Protein AF-A0A7S4G8P7-F1 (afdb_monomer_lite)

InterPro domains:
  IPR002073 3'5'-cyclic nucleotide phosphodiesterase, catalytic domain [PF00233] (1-82)
  IPR002073 3'5'-cyclic nucleotide phosphodiesterase, catalytic domain [PS51845] (1-95)
  IPR036971 3'5'-cyclic nucleotide phosphodiesterase, catalytic domain superfamily [G3DSA:1.10.1300.10] (1-95)

pLDDT: mean 94.26, std 6.11, range [57.34, 98.44]

Secondary structure (DSSP, 8-state):
--TTGGGGS-HHHHHHHHHHHHHHHHHHHHHHHHHTPPPPTT--TTSS-HHHHHHHHIIIIIHHHHHHHHHH-GGGTHHHHHHHHHHHHHHTT--

Sequence (95 aa):
MADISNCGRPQHLYLKWTTKLAEEFFLQGDNERARGDPVSPFMNRYEPSMAKSQIAFMNYIVIPMFESISDQLPMMHFSVDRCEQNKNYWNAYDD

Foldseek 3Di:
DPPPLLLLDAQVSNVVVLVVVLVVLLVQQVVCVVVVHPRDPSNPPVDPCSLVVLLCCLVPPNLVVQVVVCVVVVVSCSSNVSNVVNNVVSVVVPD

Radius of gyration: 14.97 Å; chains: 1; bounding box: 35×23×37 Å

Structure (mmCIF, N/CA/C/O backbone):
data_AF-A0A7S4G8P7-F1
#
_entry.id   AF-A0A7S4G8P7-F1
#
loop_
_atom_site.group_PDB
_atom_site.id
_atom_site.type_symbol
_atom_site.label_atom_id
_atom_site.label_alt_id
_atom_site.label_comp_id
_atom_site.label_asym_id
_atom_site.label_entity_id
_atom_site.label_seq_id
_atom_site.pdbx_PDB_ins_code
_atom_site.Cartn_x
_atom_site.Cartn_y
_atom_site.Cartn_z
_atom_site.occupancy
_atom_site.B_iso_or_equiv
_atom_site.auth_seq_id
_atom_site.auth_comp_id
_atom_site.auth_asym_id
_atom_site.auth_atom_id
_atom_site.pdbx_PDB_model_num
ATOM 1 N N . MET A 1 1 ? -1.597 -1.521 -16.532 1.00 77.31 1 MET A N 1
ATOM 2 C CA . MET A 1 1 ? -1.976 -1.471 -15.103 1.00 77.31 1 MET A CA 1
ATOM 3 C C . MET A 1 1 ? -1.993 -0.019 -14.661 1.00 77.31 1 MET A C 1
ATOM 5 O O . MET A 1 1 ? -0.952 0.622 -14.732 1.00 77.31 1 MET A O 1
ATOM 9 N N . ALA A 1 2 ? -3.164 0.525 -14.323 1.00 89.38 2 ALA A N 1
ATOM 10 C CA . ALA A 1 2 ? -3.326 1.961 -14.064 1.00 89.38 2 ALA A CA 1
ATOM 11 C C . ALA A 1 2 ? -3.779 2.250 -12.625 1.00 89.38 2 ALA A C 1
ATOM 13 O O . ALA A 1 2 ? -3.116 3.023 -11.937 1.00 89.38 2 ALA A O 1
ATOM 14 N N . ASP A 1 3 ? -4.833 1.572 -12.168 1.00 93.56 3 ASP A N 1
ATOM 15 C CA . ASP A 1 3 ? -5.552 1.889 -10.926 1.00 93.56 3 ASP A CA 1
ATOM 16 C C . ASP A 1 3 ? -4.680 1.782 -9.662 1.00 93.56 3 ASP A C 1
ATOM 18 O O . ASP A 1 3 ? -4.503 2.740 -8.917 1.00 93.56 3 ASP A O 1
ATOM 22 N N . ILE A 1 4 ? -3.986 0.656 -9.499 1.00 94.06 4 ILE A N 1
ATOM 23 C CA . ILE A 1 4 ? -3.083 0.406 -8.363 1.00 94.06 4 ILE A CA 1
ATOM 24 C C . ILE A 1 4 ? -1.607 0.684 -8.693 1.00 94.06 4 ILE A C 1
ATOM 26 O O . ILE A 1 4 ? -0.696 0.178 -8.041 1.00 94.06 4 ILE A O 1
ATOM 30 N N . SER A 1 5 ? -1.336 1.505 -9.716 1.00 94.88 5 SER A N 1
ATOM 31 C CA . SER A 1 5 ? 0.042 1.774 -10.162 1.00 94.88 5 SER A CA 1
ATOM 32 C C . SER A 1 5 ? 0.871 2.608 -9.178 1.00 94.88 5 SER A C 1
ATOM 34 O O . SER A 1 5 ? 2.090 2.703 -9.332 1.00 94.88 5 SER A O 1
ATOM 36 N N . ASN A 1 6 ? 0.233 3.204 -8.166 1.00 96.12 6 ASN A N 1
ATOM 37 C CA . ASN A 1 6 ? 0.869 4.094 -7.192 1.00 96.12 6 ASN A CA 1
ATOM 38 C C . ASN A 1 6 ? 2.003 3.412 -6.411 1.00 96.12 6 ASN A C 1
ATOM 40 O O . ASN A 1 6 ? 3.032 4.044 -6.180 1.00 96.12 6 ASN A O 1
ATOM 44 N N . CYS A 1 7 ? 1.875 2.123 -6.081 1.00 96.38 7 CYS A N 1
ATOM 45 C CA . CYS A 1 7 ? 2.922 1.369 -5.377 1.00 96.38 7 CYS A CA 1
ATOM 46 C C . CYS A 1 7 ? 4.197 1.183 -6.218 1.00 96.38 7 CYS A C 1
ATOM 48 O O . CYS A 1 7 ? 5.274 0.999 -5.660 1.00 96.38 7 CYS A O 1
ATOM 50 N N . GLY A 1 8 ? 4.099 1.265 -7.550 1.00 96.31 8 GLY A N 1
ATOM 51 C CA . GLY A 1 8 ? 5.237 1.197 -8.475 1.00 96.31 8 GLY A CA 1
ATOM 52 C C . GLY A 1 8 ? 5.878 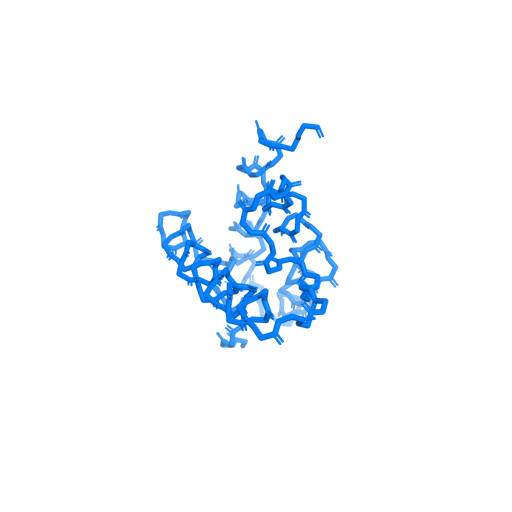2.558 -8.774 1.00 96.31 8 GLY A C 1
ATOM 53 O O . GLY A 1 8 ? 6.721 2.667 -9.664 1.00 96.31 8 GLY A O 1
ATOM 54 N N . ARG A 1 9 ? 5.469 3.635 -8.088 1.00 96.56 9 ARG A N 1
ATOM 55 C CA . ARG A 1 9 ? 6.021 4.987 -8.282 1.00 96.56 9 ARG A CA 1
ATOM 56 C C . ARG A 1 9 ? 7.204 5.249 -7.343 1.00 96.56 9 ARG A C 1
ATOM 58 O O . ARG A 1 9 ? 7.326 4.588 -6.312 1.00 96.56 9 ARG A O 1
ATOM 65 N N . PRO A 1 10 ? 8.070 6.237 -7.655 1.00 97.62 10 PRO A N 1
ATOM 66 C CA . PRO A 1 10 ? 9.067 6.724 -6.706 1.00 97.62 10 PRO A CA 1
ATOM 67 C C . PRO A 1 10 ? 8.454 7.025 -5.335 1.00 97.62 10 PRO A C 1
ATOM 69 O O . PRO A 1 10 ? 7.354 7.574 -5.257 1.00 97.62 10 PRO A O 1
ATOM 72 N N . GLN A 1 11 ? 9.195 6.716 -4.271 1.00 96.88 11 GLN A N 1
ATOM 73 C CA . GLN A 1 11 ? 8.694 6.711 -2.894 1.00 96.88 11 GLN A CA 1
ATOM 74 C C . GLN A 1 11 ? 7.950 7.987 -2.488 1.00 96.88 11 GLN A C 1
ATOM 76 O O . GLN A 1 11 ? 6.859 7.904 -1.941 1.00 96.88 11 GLN A O 1
ATOM 81 N N . HIS A 1 12 ? 8.466 9.173 -2.815 1.00 97.50 12 HIS A N 1
ATOM 82 C CA . HIS A 1 12 ? 7.796 10.436 -2.478 1.00 97.50 12 HIS A CA 1
ATOM 83 C C . HIS A 1 12 ? 6.389 10.577 -3.099 1.00 97.50 12 HIS A C 1
ATOM 85 O O . HIS A 1 12 ? 5.504 11.174 -2.489 1.00 97.50 12 HIS A O 1
ATOM 91 N N . LEU A 1 13 ? 6.159 10.024 -4.298 1.00 98.06 13 LEU A N 1
ATOM 92 C CA . LEU A 1 13 ? 4.834 10.000 -4.926 1.00 98.06 13 LEU A CA 1
ATOM 93 C C . LEU A 1 13 ? 3.956 8.926 -4.303 1.00 98.06 13 LEU A C 1
ATOM 95 O O . LEU A 1 13 ? 2.790 9.189 -4.024 1.00 98.06 13 LEU A O 1
ATOM 99 N N . TYR A 1 14 ? 4.516 7.736 -4.087 1.00 97.44 14 TYR A N 1
ATOM 100 C CA . TYR A 1 14 ? 3.816 6.641 -3.430 1.00 97.44 14 TYR A CA 1
ATOM 101 C C . TYR A 1 14 ? 3.287 7.074 -2.056 1.00 97.44 14 TYR A C 1
ATOM 103 O O . TYR A 1 14 ? 2.085 7.008 -1.827 1.00 97.44 14 TYR A O 1
ATOM 111 N N . LEU A 1 15 ? 4.148 7.629 -1.198 1.00 96.31 15 LEU A N 1
ATOM 112 C CA . LEU A 1 15 ? 3.767 8.101 0.134 1.00 96.31 15 LEU A CA 1
ATOM 113 C C . LEU A 1 15 ? 2.685 9.178 0.073 1.00 96.31 15 LEU A C 1
ATOM 115 O O . LEU A 1 15 ? 1.723 9.109 0.829 1.00 96.31 15 LEU A O 1
ATOM 119 N N . LYS A 1 16 ? 2.771 10.122 -0.875 1.00 97.62 16 LYS A N 1
ATOM 120 C CA . LYS A 1 16 ? 1.724 11.134 -1.070 1.00 97.62 16 LYS A CA 1
ATOM 121 C C . LYS A 1 16 ? 0.359 10.504 -1.366 1.00 97.62 16 LYS A C 1
ATOM 123 O O . LYS A 1 16 ? -0.650 10.981 -0.850 1.00 97.62 16 LYS A O 1
ATOM 128 N N . TRP A 1 17 ? 0.313 9.467 -2.200 1.00 96.81 17 TRP A N 1
ATOM 129 C CA . TRP A 1 17 ? -0.929 8.754 -2.505 1.00 96.81 17 TRP A CA 1
ATOM 130 C C . TRP A 1 17 ? -1.420 7.921 -1.326 1.00 96.81 17 TRP A C 1
ATOM 132 O O . TRP A 1 17 ? -2.603 7.979 -1.005 1.00 96.81 17 TRP A O 1
ATOM 142 N N . THR A 1 18 ? -0.522 7.214 -0.642 1.00 95.06 18 THR A N 1
ATOM 143 C CA . THR A 1 18 ? -0.862 6.415 0.538 1.00 95.06 18 THR A CA 1
ATOM 144 C C . THR A 1 18 ? -1.429 7.275 1.661 1.00 95.06 18 THR A C 1
ATOM 146 O O . THR A 1 18 ? -2.440 6.905 2.248 1.00 95.06 18 THR A O 1
ATOM 149 N N . THR A 1 19 ? -0.853 8.454 1.921 1.00 93.94 19 THR A N 1
ATOM 150 C CA . THR A 1 19 ? -1.394 9.403 2.905 1.00 93.94 19 THR A CA 1
ATOM 151 C C . THR A 1 19 ? -2.803 9.856 2.535 1.00 93.94 19 THR A C 1
ATOM 153 O O . THR A 1 19 ? -3.676 9.869 3.393 1.00 93.94 19 THR A O 1
ATOM 156 N N . LYS A 1 20 ? -3.061 10.164 1.258 1.00 96.25 20 LYS A N 1
ATOM 157 C CA . LYS A 1 20 ? -4.401 10.564 0.800 1.00 96.25 20 LYS A CA 1
ATOM 158 C C . LYS A 1 20 ? -5.435 9.451 0.952 1.00 96.25 20 LYS A C 1
ATOM 160 O O . LYS A 1 20 ? -6.538 9.715 1.414 1.00 96.25 20 LYS A O 1
ATOM 165 N N . LEU A 1 21 ? -5.068 8.221 0.594 1.00 94.44 21 LEU A N 1
ATOM 166 C CA . LEU A 1 21 ? -5.941 7.058 0.754 1.00 94.44 21 LEU A CA 1
ATOM 167 C C . LEU A 1 21 ? -6.245 6.789 2.235 1.00 94.44 21 LEU A C 1
ATOM 169 O O . LEU A 1 21 ? -7.388 6.532 2.598 1.00 94.44 21 LEU A O 1
ATOM 173 N N . ALA A 1 22 ? -5.230 6.896 3.095 1.00 93.50 22 ALA A N 1
ATOM 174 C CA . ALA A 1 22 ? -5.388 6.761 4.537 1.00 93.50 22 ALA A CA 1
ATOM 175 C C . ALA A 1 22 ? -6.343 7.816 5.106 1.00 93.50 22 ALA A C 1
ATOM 177 O O . ALA A 1 22 ? -7.245 7.481 5.866 1.00 93.50 22 ALA A O 1
ATOM 178 N N . GLU A 1 23 ? -6.173 9.082 4.717 1.00 95.38 23 GLU A N 1
ATOM 179 C CA . GLU A 1 23 ? -7.068 10.169 5.118 1.00 95.38 23 GLU A CA 1
ATOM 180 C C . GLU A 1 23 ? -8.520 9.882 4.717 1.00 95.38 23 GLU A C 1
ATOM 182 O O . GLU A 1 23 ? -9.417 10.057 5.540 1.00 95.38 23 GLU A O 1
ATOM 187 N N . GLU A 1 24 ? -8.753 9.398 3.496 1.00 96.88 24 GLU A N 1
ATOM 188 C CA . GLU A 1 24 ? -10.086 9.026 3.015 1.00 96.88 24 GLU A CA 1
ATOM 189 C C . GLU A 1 24 ? -10.707 7.897 3.851 1.00 96.88 24 GLU A C 1
ATOM 191 O O . GLU A 1 24 ? -11.834 8.031 4.334 1.00 96.88 24 GLU A O 1
ATOM 196 N N . PHE A 1 25 ? -9.952 6.825 4.107 1.00 95.94 25 PHE A N 1
ATOM 197 C CA . PHE A 1 25 ? -10.398 5.714 4.953 1.00 95.94 25 PHE A CA 1
ATOM 198 C C . PHE A 1 25 ? -10.717 6.178 6.370 1.00 95.94 25 PHE A C 1
ATOM 200 O O . PHE A 1 25 ? -11.749 5.823 6.932 1.00 95.94 25 PHE A O 1
ATOM 207 N N . PHE A 1 26 ? -9.871 7.024 6.946 1.00 95.81 26 PHE A N 1
ATOM 208 C CA . PHE A 1 26 ? -10.087 7.533 8.291 1.00 95.81 26 PHE A CA 1
ATOM 209 C C . PHE A 1 26 ? -11.298 8.459 8.388 1.00 95.81 26 PHE A C 1
ATOM 211 O O . PHE A 1 26 ? -12.005 8.434 9.394 1.00 95.81 26 PHE A O 1
ATOM 218 N N . LEU A 1 27 ? -11.572 9.257 7.354 1.00 97.62 27 LEU A N 1
ATOM 219 C CA . LEU A 1 27 ? -12.795 10.056 7.286 1.00 97.62 27 LEU A CA 1
ATOM 220 C C . LEU A 1 27 ? -14.040 9.167 7.218 1.00 97.62 27 LEU A C 1
ATOM 222 O O . LEU A 1 27 ? -15.036 9.466 7.879 1.00 97.62 27 LEU A O 1
ATOM 226 N N . GLN A 1 28 ? -13.991 8.059 6.474 1.00 97.75 28 GLN A N 1
ATOM 227 C CA . GLN A 1 28 ? -15.078 7.082 6.487 1.00 97.75 28 GLN A CA 1
ATOM 228 C C . GLN A 1 28 ? -15.269 6.476 7.885 1.00 97.75 28 GLN A C 1
ATOM 230 O O . GLN A 1 28 ? -16.393 6.480 8.390 1.00 97.75 28 GLN A O 1
ATOM 235 N N . GLY A 1 29 ? -14.192 6.039 8.541 1.00 97.25 29 GLY A N 1
ATOM 236 C CA . GLY A 1 29 ? -14.267 5.460 9.884 1.00 97.25 29 GLY A CA 1
ATOM 237 C C . GLY A 1 29 ? -14.793 6.434 10.940 1.00 97.25 29 GLY A C 1
ATOM 238 O O . GLY A 1 29 ? -15.543 6.047 11.837 1.00 97.25 29 GLY A O 1
ATOM 239 N N . ASP A 1 30 ? -14.472 7.722 10.822 1.00 97.69 30 ASP A N 1
ATOM 240 C CA . ASP A 1 30 ? -15.033 8.750 11.700 1.00 97.69 30 ASP A CA 1
ATOM 241 C C . ASP A 1 30 ? -16.537 8.941 11.471 1.00 97.69 30 ASP A C 1
ATOM 243 O O . ASP A 1 30 ? -17.292 9.068 12.437 1.00 97.69 30 ASP A O 1
ATOM 247 N N . ASN A 1 31 ? -16.986 8.899 10.214 1.00 98.31 31 ASN A N 1
ATOM 248 C CA . ASN A 1 31 ? -18.405 8.966 9.868 1.00 98.31 31 ASN A CA 1
ATOM 249 C C . ASN A 1 31 ? -19.183 7.723 10.331 1.00 98.31 31 ASN A C 1
ATOM 251 O O . ASN A 1 31 ? -20.343 7.842 10.720 1.00 98.31 31 ASN A O 1
ATOM 255 N N . GLU A 1 32 ? -18.588 6.531 10.282 1.00 98.44 32 GLU A N 1
ATOM 256 C CA . GLU A 1 32 ? -19.155 5.299 10.857 1.00 98.44 32 GLU A CA 1
ATOM 257 C C . GLU A 1 32 ? -19.296 5.431 12.378 1.00 98.44 32 GLU A C 1
ATOM 259 O O . GLU A 1 32 ? -20.397 5.284 12.913 1.00 98.44 32 GLU A O 1
ATOM 264 N N . ARG A 1 33 ? -18.229 5.858 13.066 1.00 97.25 33 ARG A N 1
ATOM 265 C CA . ARG A 1 33 ? -18.240 6.078 14.519 1.00 97.25 33 ARG A CA 1
ATOM 266 C C . ARG A 1 33 ? -19.284 7.109 14.948 1.00 97.25 33 ARG A C 1
ATOM 268 O O . ARG A 1 33 ? -19.990 6.888 15.927 1.00 97.25 33 ARG A O 1
ATOM 275 N N . ALA A 1 34 ? -19.398 8.223 14.226 1.00 97.81 34 ALA A N 1
ATOM 276 C CA . ALA A 1 34 ? -20.362 9.280 14.530 1.00 97.81 34 ALA A CA 1
ATOM 277 C C . ALA A 1 34 ? -21.823 8.816 14.396 1.00 97.81 34 ALA A C 1
ATOM 279 O O . ALA A 1 34 ? -22.698 9.333 15.088 1.00 97.81 34 ALA A O 1
ATOM 280 N N . ARG A 1 35 ? -22.086 7.832 13.527 1.00 97.81 35 ARG A N 1
ATOM 281 C CA . ARG A 1 35 ? -23.409 7.215 13.347 1.00 97.81 35 ARG A CA 1
ATOM 282 C C . ARG A 1 35 ? -23.694 6.086 14.342 1.00 97.81 35 ARG A C 1
ATOM 284 O O . ARG A 1 35 ? -24.823 5.613 14.396 1.00 97.81 35 ARG A O 1
ATOM 291 N N . GLY A 1 36 ? -22.705 5.687 15.144 1.00 97.25 36 GLY A N 1
ATOM 292 C CA . GLY A 1 36 ? -22.802 4.538 16.044 1.00 97.25 36 GLY A CA 1
ATOM 293 C C . GLY A 1 36 ? -22.616 3.186 15.346 1.00 97.25 36 GLY A C 1
ATOM 294 O O . GLY A 1 36 ? -22.909 2.158 15.954 1.00 97.25 36 GLY A O 1
ATOM 295 N N . ASP A 1 37 ? -22.128 3.176 14.102 1.00 97.94 37 ASP A N 1
ATOM 296 C CA . ASP A 1 37 ? -21.822 1.948 13.369 1.00 97.94 37 ASP A CA 1
ATOM 297 C C . ASP A 1 37 ? -20.454 1.381 13.801 1.00 97.94 37 ASP A C 1
ATOM 299 O O . ASP A 1 37 ? -19.562 2.136 14.212 1.00 97.94 37 ASP A O 1
ATOM 303 N N . PRO A 1 38 ? -20.237 0.057 13.678 1.00 97.38 38 PRO A N 1
ATOM 304 C CA . PRO A 1 38 ? -18.901 -0.517 13.765 1.00 97.38 38 PRO A CA 1
ATOM 305 C C . PRO A 1 38 ? -17.976 0.108 12.713 1.00 97.38 38 PRO A C 1
ATOM 307 O O . PRO A 1 38 ? -18.335 0.183 11.539 1.00 97.38 38 PRO A O 1
ATOM 310 N N . VAL A 1 39 ? -16.780 0.529 13.131 1.00 96.81 39 VAL A N 1
ATOM 311 C CA . VAL A 1 39 ? -15.777 1.078 12.209 1.00 96.81 39 VAL A CA 1
ATOM 312 C C . VAL A 1 39 ? -15.251 -0.039 11.310 1.00 96.81 39 VAL A C 1
ATOM 314 O O . VAL A 1 39 ? -14.842 -1.098 11.792 1.00 96.81 39 VAL A O 1
ATOM 317 N N . SER A 1 40 ? -15.253 0.210 10.007 1.00 95.00 40 SER A N 1
ATOM 318 C CA . SER A 1 40 ? -14.766 -0.712 8.992 1.00 95.00 40 SER A CA 1
ATOM 319 C C . SER A 1 40 ? -13.270 -1.016 9.180 1.00 95.00 40 SER A C 1
ATOM 321 O O . SER A 1 40 ? -12.501 -0.157 9.632 1.00 95.00 40 SER A O 1
ATOM 323 N N . PRO A 1 41 ? -12.808 -2.224 8.808 1.00 91.12 41 PRO A N 1
ATOM 324 C CA . PRO A 1 41 ? -11.391 -2.572 8.871 1.00 91.12 41 PRO A CA 1
ATOM 325 C C . PRO A 1 41 ? -10.507 -1.538 8.162 1.00 91.12 41 PRO A C 1
ATOM 327 O O . PRO A 1 41 ? -10.870 -1.040 7.099 1.00 91.12 41 PRO A O 1
ATOM 330 N N . PHE A 1 42 ? -9.339 -1.233 8.741 1.00 90.50 42 PHE A N 1
ATOM 331 C CA . PHE A 1 42 ? -8.357 -0.246 8.244 1.00 90.50 42 PHE A CA 1
ATOM 332 C C . PHE A 1 42 ? -8.797 1.225 8.290 1.00 90.50 42 PHE A C 1
ATOM 334 O O . PHE A 1 42 ? -7.986 2.114 8.035 1.00 90.50 42 PHE A O 1
ATOM 341 N N . MET A 1 43 ? -10.050 1.502 8.652 1.00 94.69 43 MET A N 1
ATOM 342 C CA . MET A 1 43 ? -10.609 2.857 8.694 1.00 94.69 43 MET A CA 1
ATOM 343 C C . MET A 1 43 ? -10.495 3.506 10.078 1.00 94.69 43 MET A C 1
ATOM 345 O O . MET A 1 43 ? -10.840 4.672 10.263 1.00 94.69 43 MET A O 1
ATOM 349 N N . ASN A 1 44 ? -9.962 2.784 11.068 1.00 93.19 44 ASN A N 1
ATOM 350 C CA . ASN A 1 44 ? -9.732 3.321 12.401 1.00 93.19 44 ASN A CA 1
ATOM 351 C C . ASN A 1 44 ? -8.363 4.017 12.511 1.00 93.19 44 ASN A C 1
ATOM 353 O O . ASN A 1 44 ? -7.337 3.365 12.691 1.00 93.19 44 ASN A O 1
ATOM 357 N N . ARG A 1 45 ? -8.355 5.357 12.496 1.00 92.50 45 ARG A N 1
ATOM 358 C CA . ARG A 1 45 ? -7.135 6.175 12.669 1.00 92.50 45 ARG A CA 1
ATOM 359 C C . ARG A 1 45 ? -6.426 6.015 14.019 1.00 92.50 45 ARG A C 1
ATOM 361 O O . ARG A 1 45 ? -5.305 6.491 14.168 1.00 92.50 45 ARG A O 1
ATOM 368 N N . TYR A 1 46 ? -7.084 5.411 15.008 1.00 90.44 46 TYR A N 1
ATOM 369 C CA . TYR A 1 46 ? -6.527 5.196 16.346 1.00 90.44 46 TYR A CA 1
ATOM 370 C C . TYR A 1 46 ? -5.851 3.828 16.505 1.00 90.44 46 TYR A C 1
ATOM 372 O O . TYR A 1 46 ? -5.311 3.545 17.571 1.00 90.44 46 TYR A O 1
ATOM 380 N N . GLU A 1 47 ? -5.875 2.983 15.470 1.00 85.31 47 GLU A N 1
ATOM 381 C CA . GLU A 1 47 ? -5.223 1.674 15.478 1.00 85.31 47 GLU A CA 1
ATOM 382 C C . GLU A 1 47 ? -3.944 1.677 14.628 1.00 85.31 47 GLU A C 1
ATOM 384 O O . GLU A 1 47 ? -3.958 2.144 13.482 1.00 85.31 47 GLU A O 1
ATOM 389 N N . PRO A 1 48 ? -2.834 1.112 15.138 1.00 70.19 48 PRO A N 1
ATOM 390 C CA . PRO A 1 48 ? -1.610 0.959 14.367 1.00 70.19 48 PRO A CA 1
ATOM 391 C C . PRO A 1 48 ? -1.803 -0.148 13.324 1.00 70.19 48 PRO A C 1
ATOM 393 O O . PRO A 1 48 ? -1.681 -1.334 13.613 1.00 70.19 48 PRO A O 1
ATOM 396 N N . SER A 1 49 ? -2.155 0.234 12.097 1.00 81.31 49 SER A N 1
ATOM 397 C CA . SER A 1 49 ? -2.370 -0.737 11.015 1.00 81.31 49 SER A CA 1
ATOM 398 C C . SER A 1 49 ? -1.776 -0.331 9.670 1.00 81.31 49 SER A C 1
ATOM 400 O O . SER A 1 49 ? -1.782 -1.141 8.745 1.00 81.31 49 SER A O 1
ATOM 402 N N . MET A 1 50 ? -1.229 0.883 9.532 1.00 87.31 50 MET A N 1
ATOM 403 C CA . MET A 1 50 ? -0.826 1.406 8.222 1.00 87.31 50 MET A CA 1
ATOM 404 C C . MET A 1 50 ? 0.311 0.598 7.587 1.00 87.31 50 MET A C 1
ATOM 406 O O . MET A 1 50 ? 0.143 0.108 6.473 1.00 87.31 50 MET A O 1
ATOM 410 N N . ALA A 1 51 ? 1.434 0.422 8.293 1.00 91.44 51 ALA A N 1
ATOM 411 C CA . ALA A 1 51 ? 2.606 -0.281 7.767 1.00 91.44 51 ALA A CA 1
ATOM 412 C C . ALA A 1 51 ? 2.248 -1.711 7.341 1.00 91.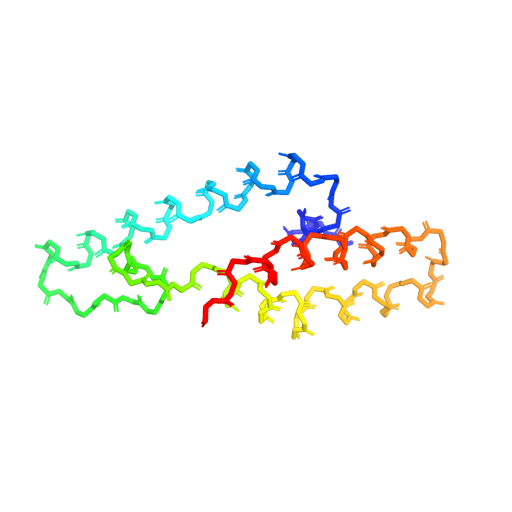44 51 ALA A C 1
ATOM 414 O O . AL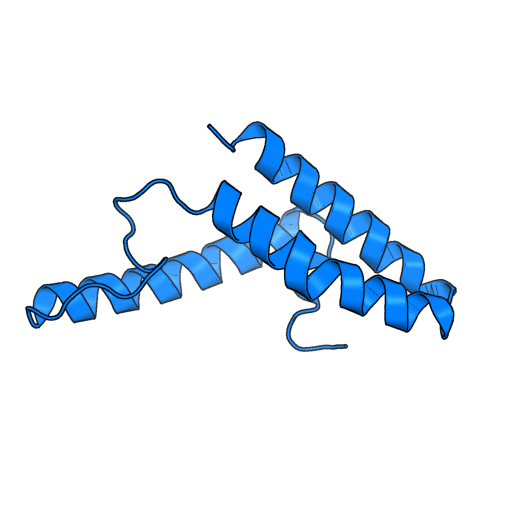A A 1 51 ? 2.343 -2.053 6.160 1.00 91.44 51 ALA A O 1
ATOM 415 N N . LYS A 1 52 ? 1.694 -2.492 8.272 1.00 91.06 52 LYS A N 1
ATOM 416 C CA . LYS A 1 52 ? 1.213 -3.854 8.030 1.00 91.06 52 LYS A CA 1
ATOM 417 C C . LYS A 1 52 ? 0.229 -3.955 6.864 1.00 91.06 52 LYS A C 1
ATOM 419 O O . LYS A 1 52 ? 0.346 -4.860 6.038 1.00 91.06 52 LYS A O 1
ATOM 424 N N . SER A 1 53 ? -0.721 -3.023 6.754 1.00 91.06 53 SER A N 1
ATOM 425 C CA . SER A 1 53 ? -1.709 -3.025 5.664 1.00 91.06 53 SER A CA 1
ATOM 426 C C . SER A 1 53 ? -1.068 -2.732 4.312 1.00 91.06 53 SER A C 1
ATOM 428 O O . SER A 1 53 ? -1.382 -3.402 3.332 1.00 91.06 53 SER A O 1
ATOM 430 N N . GLN A 1 54 ? -0.138 -1.775 4.246 1.00 94.75 54 GLN A N 1
ATOM 431 C CA . GLN A 1 54 ? 0.587 -1.461 3.014 1.00 94.75 54 GLN A CA 1
ATOM 432 C C . GLN A 1 54 ? 1.498 -2.615 2.578 1.00 94.75 54 GLN A C 1
ATOM 434 O O . GLN A 1 54 ? 1.527 -2.953 1.393 1.00 94.75 54 GLN A O 1
ATOM 439 N N . ILE A 1 55 ? 2.190 -3.260 3.524 1.00 95.38 55 ILE A N 1
ATOM 440 C CA . ILE A 1 55 ? 3.019 -4.447 3.271 1.00 95.38 55 ILE A CA 1
ATOM 441 C C . ILE A 1 55 ? 2.156 -5.591 2.733 1.00 95.38 55 ILE A C 1
ATOM 443 O O . ILE A 1 55 ? 2.476 -6.167 1.692 1.00 95.38 55 ILE A O 1
ATOM 447 N N . ALA A 1 56 ? 1.039 -5.897 3.400 1.00 94.50 56 ALA A N 1
ATOM 448 C CA . ALA A 1 56 ? 0.119 -6.944 2.970 1.00 94.50 56 ALA A CA 1
ATOM 449 C C . ALA A 1 56 ? -0.465 -6.649 1.580 1.00 94.50 56 ALA A C 1
ATOM 451 O O . ALA A 1 56 ? -0.454 -7.519 0.711 1.00 94.50 56 ALA A O 1
ATOM 452 N N . PHE A 1 57 ? -0.916 -5.417 1.335 1.00 95.25 57 PHE A N 1
ATOM 453 C CA .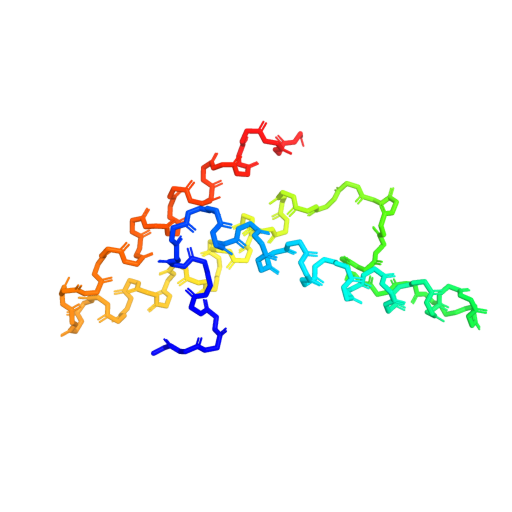 PHE A 1 57 ? -1.457 -5.009 0.040 1.00 95.25 57 PHE A CA 1
ATOM 454 C C . PHE A 1 57 ? -0.434 -5.182 -1.091 1.00 95.25 57 PHE A C 1
ATOM 456 O O . PHE A 1 57 ? -0.752 -5.743 -2.142 1.00 95.25 57 PHE A O 1
ATOM 463 N N . MET A 1 58 ? 0.817 -4.767 -0.871 1.00 96.94 58 MET A N 1
ATOM 464 C CA . MET A 1 58 ? 1.873 -4.948 -1.865 1.00 96.94 58 MET A CA 1
ATOM 465 C C . MET A 1 58 ? 2.210 -6.424 -2.091 1.00 96.94 58 MET A C 1
ATOM 467 O O . MET A 1 58 ? 2.266 -6.839 -3.245 1.00 96.94 58 MET A O 1
ATOM 471 N N . ASN A 1 59 ? 2.372 -7.220 -1.031 1.00 97.25 59 ASN A N 1
ATOM 472 C CA . ASN A 1 59 ? 2.732 -8.638 -1.144 1.00 97.25 59 ASN A CA 1
ATOM 473 C C . ASN A 1 59 ? 1.648 -9.483 -1.821 1.00 97.25 59 ASN A C 1
ATOM 475 O O . ASN A 1 59 ? 1.968 -10.353 -2.623 1.00 97.25 59 ASN A O 1
ATOM 479 N N . TYR A 1 60 ? 0.376 -9.255 -1.489 1.00 97.25 60 TYR A N 1
ATOM 480 C CA . TYR A 1 60 ? -0.704 -10.134 -1.940 1.00 97.25 60 TYR A CA 1
ATOM 481 C C . TYR A 1 60 ? -1.388 -9.666 -3.222 1.00 97.25 60 TYR A C 1
ATOM 483 O O . TYR A 1 60 ? -2.016 -10.481 -3.894 1.00 97.25 60 TYR A O 1
ATOM 491 N N . ILE A 1 61 ? -1.294 -8.378 -3.566 1.00 96.69 61 ILE A N 1
ATOM 492 C CA . ILE A 1 61 ? -2.003 -7.818 -4.723 1.00 96.69 61 ILE A CA 1
ATOM 493 C C . ILE A 1 61 ? -1.022 -7.200 -5.714 1.00 96.69 61 ILE A C 1
ATOM 495 O O . ILE A 1 61 ? -0.977 -7.608 -6.873 1.00 96.69 61 ILE A O 1
ATOM 499 N N . VAL A 1 62 ? -0.240 -6.206 -5.291 1.00 97.50 62 VAL A N 1
ATOM 500 C CA . VAL A 1 62 ? 0.421 -5.317 -6.258 1.00 97.50 62 VAL A CA 1
ATOM 501 C C . VAL A 1 62 ? 1.680 -5.920 -6.882 1.00 97.50 62 VAL A C 1
ATOM 503 O O . VAL A 1 62 ? 1.831 -5.855 -8.103 1.00 97.50 62 VAL A O 1
ATOM 506 N N . ILE A 1 63 ? 2.564 -6.517 -6.078 1.00 97.75 63 ILE A N 1
ATOM 507 C CA . ILE A 1 63 ? 3.810 -7.132 -6.563 1.00 97.75 63 ILE A CA 1
ATOM 508 C C . ILE A 1 63 ? 3.510 -8.311 -7.503 1.00 97.75 63 ILE A C 1
ATOM 510 O O . ILE A 1 63 ? 3.971 -8.238 -8.643 1.00 97.75 63 ILE A O 1
ATOM 514 N N . PRO A 1 64 ? 2.661 -9.301 -7.140 1.00 97.81 64 PRO A N 1
ATOM 515 C CA . PRO A 1 64 ? 2.355 -10.421 -8.037 1.00 97.81 64 PRO A CA 1
ATOM 516 C C . PRO A 1 64 ? 1.783 -9.976 -9.389 1.00 97.81 64 PRO A C 1
ATOM 518 O O . PRO A 1 64 ? 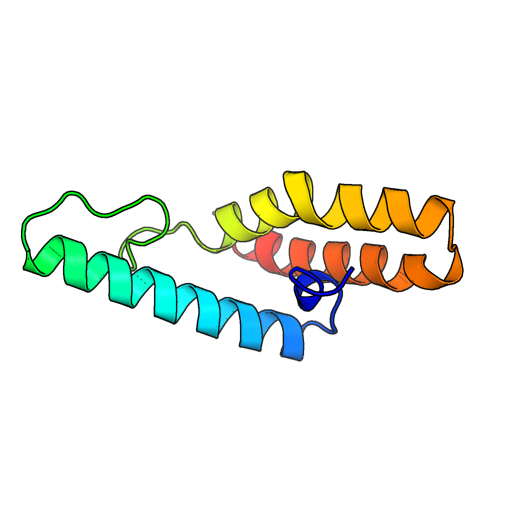2.071 -10.563 -10.436 1.00 97.81 64 PRO A O 1
ATOM 521 N N . MET A 1 65 ? 0.984 -8.902 -9.395 1.00 96.38 65 MET A N 1
ATOM 522 C CA . MET A 1 65 ? 0.456 -8.329 -10.631 1.00 96.38 65 MET A CA 1
ATOM 523 C C . MET A 1 65 ? 1.544 -7.671 -11.488 1.00 96.38 65 MET A C 1
ATOM 525 O O . MET A 1 65 ? 1.547 -7.856 -12.707 1.00 96.38 65 MET A O 1
ATOM 529 N N . PHE A 1 66 ? 2.468 -6.910 -10.893 1.00 97.19 66 PHE A N 1
ATOM 530 C CA . PHE A 1 66 ? 3.569 -6.312 -11.649 1.00 97.19 66 PHE A CA 1
ATOM 531 C C . PHE A 1 66 ? 4.577 -7.350 -12.146 1.00 97.19 66 PHE A C 1
ATOM 533 O O . PHE A 1 66 ? 5.073 -7.187 -13.260 1.00 97.19 66 PHE A O 1
ATOM 540 N N . GLU A 1 67 ? 4.844 -8.410 -11.383 1.00 97.12 67 GLU A N 1
ATOM 541 C CA . GLU A 1 67 ? 5.662 -9.548 -11.822 1.00 97.12 67 GLU A CA 1
ATOM 542 C C . GLU A 1 67 ? 5.038 -10.204 -13.057 1.00 97.12 67 GLU A C 1
ATOM 544 O O . GLU A 1 67 ? 5.667 -10.240 -14.111 1.00 97.12 67 GLU A O 1
ATOM 549 N N . SER A 1 68 ? 3.748 -10.557 -12.982 1.00 96.44 68 SER A N 1
ATOM 550 C CA . SER A 1 68 ? 3.011 -11.171 -14.098 1.00 96.44 68 SER A CA 1
ATOM 551 C C . SER A 1 68 ? 3.032 -10.317 -15.375 1.00 96.44 68 SER A C 1
ATOM 553 O O . SER A 1 68 ? 3.112 -10.832 -16.489 1.00 96.44 68 SER A O 1
ATOM 555 N N . ILE A 1 69 ? 2.948 -8.989 -15.241 1.00 95.06 69 ILE A N 1
ATOM 556 C CA . ILE A 1 69 ? 3.050 -8.071 -16.387 1.00 95.06 69 ILE A CA 1
ATOM 557 C C . ILE A 1 69 ? 4.487 -7.988 -16.901 1.00 95.06 69 ILE A C 1
ATOM 559 O O . ILE A 1 69 ? 4.695 -7.897 -18.111 1.00 95.06 69 ILE A O 1
ATOM 563 N N . SER A 1 70 ? 5.471 -8.007 -16.004 1.00 96.19 70 SER A N 1
ATOM 564 C CA . SER A 1 70 ? 6.889 -7.913 -16.360 1.00 96.19 70 SER A CA 1
ATOM 565 C C . SER A 1 70 ? 7.382 -9.157 -17.096 1.00 96.19 70 SER A C 1
ATOM 567 O O . SER A 1 70 ? 8.246 -9.026 -17.957 1.00 96.19 70 SER A O 1
ATOM 569 N N . ASP A 1 71 ? 6.774 -10.321 -16.857 1.00 96.50 71 ASP A N 1
ATOM 570 C CA . ASP A 1 71 ? 7.036 -11.538 -17.637 1.00 96.50 71 ASP A CA 1
ATOM 571 C C . ASP A 1 71 ? 6.723 -11.349 -19.131 1.00 96.50 71 ASP A C 1
ATOM 573 O O . ASP A 1 71 ? 7.421 -11.879 -19.994 1.00 96.50 71 ASP A O 1
ATOM 577 N N . GLN A 1 72 ? 5.684 -10.569 -19.453 1.00 96.62 72 GLN A N 1
ATOM 578 C CA . GLN A 1 72 ? 5.287 -10.265 -20.836 1.00 96.62 72 GLN A CA 1
ATOM 579 C C . GLN A 1 72 ? 5.974 -9.008 -21.381 1.00 96.62 72 GLN A C 1
ATOM 581 O O . GLN A 1 72 ? 6.243 -8.897 -22.577 1.00 96.62 72 GLN A O 1
ATOM 586 N N . LEU A 1 73 ? 6.243 -8.038 -20.507 1.00 96.50 73 LEU A N 1
ATOM 587 C CA . LEU A 1 73 ? 6.842 -6.749 -20.832 1.00 96.50 73 LEU A CA 1
ATOM 588 C C . LEU A 1 73 ? 8.040 -6.499 -19.905 1.00 96.50 73 LEU A C 1
ATOM 590 O O . LEU A 1 73 ? 7.904 -5.737 -18.948 1.00 96.50 73 LEU A O 1
ATOM 594 N N . PRO A 1 74 ? 9.233 -7.055 -20.195 1.00 95.88 74 PRO A N 1
ATOM 595 C CA . PRO A 1 74 ? 10.391 -6.970 -19.293 1.00 95.88 74 PRO A CA 1
ATOM 596 C C . PRO A 1 74 ? 10.795 -5.540 -18.913 1.00 95.88 74 PRO A C 1
ATOM 598 O O . PRO A 1 74 ? 11.280 -5.286 -17.814 1.00 95.88 74 PRO A O 1
ATOM 601 N N . MET A 1 75 ? 10.516 -4.568 -19.788 1.00 96.50 75 MET A N 1
ATOM 602 C CA . MET A 1 75 ? 10.739 -3.140 -19.532 1.00 96.50 75 MET A CA 1
ATOM 603 C C . MET A 1 75 ? 9.913 -2.590 -18.358 1.00 96.50 75 MET A C 1
ATOM 605 O O . MET A 1 75 ? 10.189 -1.487 -17.901 1.00 96.50 75 MET A O 1
ATOM 609 N N . MET A 1 76 ? 8.902 -3.321 -17.879 1.00 95.38 76 MET A N 1
ATOM 610 C CA . MET A 1 76 ? 8.066 -2.964 -16.730 1.00 95.38 76 MET A CA 1
ATOM 611 C C . MET A 1 76 ? 8.641 -3.422 -15.386 1.00 95.38 76 MET A C 1
ATOM 613 O O . MET A 1 76 ? 8.112 -3.000 -14.356 1.00 95.38 76 MET A O 1
ATOM 617 N N . HIS A 1 77 ? 9.735 -4.197 -15.370 1.00 96.56 77 HIS A N 1
ATOM 618 C CA . HIS A 1 77 ? 10.312 -4.754 -14.139 1.00 96.56 77 HIS A CA 1
ATOM 619 C C . HIS A 1 77 ? 10.691 -3.682 -13.107 1.00 96.56 77 HIS A C 1
ATOM 621 O O . HIS A 1 77 ? 10.561 -3.904 -11.907 1.00 96.56 77 HIS A O 1
ATOM 627 N N . PHE A 1 78 ? 11.012 -2.461 -13.555 1.00 96.50 78 PHE A N 1
ATOM 628 C CA . PHE A 1 78 ? 11.239 -1.327 -12.653 1.00 96.50 78 PHE A CA 1
ATOM 629 C C . PHE A 1 78 ? 10.065 -1.089 -11.684 1.00 96.50 78 PHE A C 1
ATOM 631 O O . PHE A 1 78 ? 10.266 -0.551 -10.600 1.00 96.50 78 PHE A O 1
ATOM 638 N N . SER A 1 79 ? 8.830 -1.435 -12.067 1.00 96.12 79 SER A N 1
ATOM 639 C CA . SER A 1 79 ? 7.655 -1.269 -11.205 1.00 96.12 79 SER A CA 1
ATOM 640 C C . SER A 1 79 ? 7.686 -2.246 -10.028 1.00 96.12 79 SER A C 1
ATOM 642 O O . SER A 1 79 ? 7.320 -1.850 -8.923 1.00 96.12 79 SER A O 1
ATOM 644 N N . VAL A 1 80 ? 8.189 -3.469 -10.244 1.00 97.50 80 VAL A N 1
ATOM 645 C CA . VAL A 1 80 ? 8.441 -4.464 -9.187 1.00 97.50 80 VAL A CA 1
ATOM 646 C C . VAL A 1 80 ? 9.503 -3.928 -8.226 1.00 97.50 80 VAL A C 1
ATOM 648 O O . VAL A 1 80 ? 9.241 -3.825 -7.029 1.00 97.50 80 VAL A O 1
ATOM 651 N N . ASP A 1 81 ? 10.6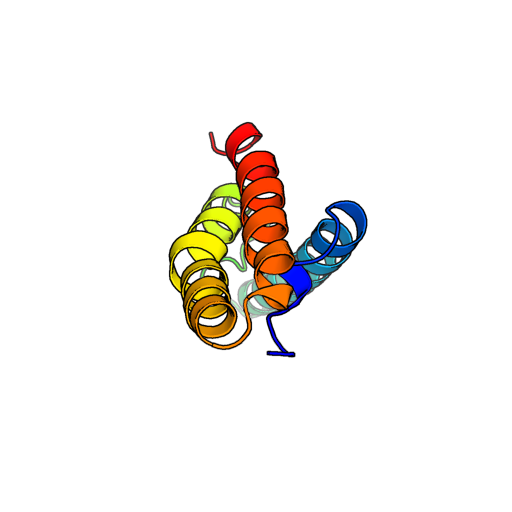36 -3.445 -8.750 1.00 97.88 81 ASP A N 1
ATOM 652 C CA . ASP A 1 81 ? 11.717 -2.862 -7.937 1.00 97.88 81 ASP A CA 1
ATOM 653 C C . ASP A 1 81 ? 11.234 -1.693 -7.064 1.00 97.88 81 ASP A C 1
ATOM 655 O O . ASP A 1 81 ? 11.642 -1.535 -5.909 1.00 97.88 81 ASP A O 1
ATOM 659 N N . ARG A 1 82 ? 10.356 -0.841 -7.611 1.00 97.81 82 ARG A N 1
ATOM 660 C CA . ARG A 1 82 ? 9.762 0.278 -6.866 1.00 97.81 82 ARG A CA 1
ATOM 661 C C . ARG A 1 82 ? 8.791 -0.197 -5.793 1.00 97.81 82 ARG A C 1
ATOM 663 O O . ARG A 1 82 ? 8.832 0.352 -4.694 1.00 97.81 82 ARG A O 1
ATOM 670 N N . CYS A 1 83 ? 7.958 -1.198 -6.076 1.00 97.38 83 CYS A N 1
ATOM 671 C CA . CYS A 1 83 ? 7.098 -1.805 -5.060 1.00 97.38 83 CYS A CA 1
ATOM 672 C C . CYS A 1 83 ? 7.921 -2.393 -3.911 1.00 97.38 83 CYS A C 1
ATOM 674 O O . CYS A 1 83 ? 7.608 -2.128 -2.755 1.00 97.38 83 CYS A O 1
ATOM 676 N N . GLU A 1 84 ? 9.016 -3.094 -4.204 1.00 97.50 84 GLU A N 1
ATOM 677 C CA . GLU A 1 84 ? 9.913 -3.645 -3.183 1.00 97.50 84 GLU A CA 1
ATOM 678 C C . GLU A 1 84 ? 10.576 -2.553 -2.327 1.00 97.50 84 GLU A C 1
ATOM 680 O O . GLU A 1 84 ? 10.583 -2.635 -1.099 1.00 97.50 84 GLU A O 1
ATOM 685 N N . GLN A 1 85 ? 11.060 -1.468 -2.939 1.00 97.38 85 GLN A N 1
ATOM 686 C CA . GLN A 1 85 ? 11.599 -0.315 -2.200 1.00 97.38 85 GLN A CA 1
ATOM 687 C C . GLN A 1 85 ? 10.550 0.335 -1.287 1.00 97.38 85 GLN A C 1
ATOM 689 O O . GLN A 1 85 ? 10.831 0.649 -0.129 1.00 97.38 85 GLN A O 1
ATOM 694 N N . ASN A 1 86 ? 9.336 0.530 -1.800 1.00 97.56 86 ASN A N 1
ATOM 695 C CA . ASN A 1 86 ? 8.228 1.115 -1.052 1.00 97.56 86 ASN A CA 1
ATOM 696 C C . ASN A 1 86 ? 7.734 0.191 0.069 1.00 97.56 86 ASN A C 1
ATOM 698 O O . ASN A 1 86 ? 7.363 0.672 1.136 1.00 97.56 86 ASN A O 1
ATOM 702 N N . LYS A 1 87 ? 7.780 -1.127 -0.129 1.00 96.50 87 LYS A N 1
ATOM 703 C CA . LYS A 1 87 ? 7.512 -2.125 0.909 1.00 96.50 87 LYS A CA 1
ATOM 704 C C . LYS A 1 87 ? 8.570 -2.088 2.009 1.00 96.50 87 LYS A C 1
ATOM 706 O O . LYS A 1 87 ? 8.223 -2.025 3.183 1.00 96.50 87 LYS A O 1
ATOM 711 N N . ASN A 1 88 ? 9.849 -2.039 1.639 1.00 95.75 88 ASN A N 1
ATOM 712 C CA . ASN A 1 88 ? 10.956 -1.970 2.595 1.00 95.75 88 ASN A CA 1
ATOM 713 C C . ASN A 1 88 ? 10.930 -0.708 3.458 1.00 95.75 88 ASN A C 1
ATOM 715 O O . ASN A 1 88 ? 11.335 -0.762 4.615 1.00 95.75 88 ASN A O 1
ATOM 719 N N . TYR A 1 89 ? 10.417 0.403 2.926 1.00 94.94 89 TYR A N 1
ATOM 720 C CA . TYR A 1 89 ? 10.134 1.583 3.739 1.00 94.94 89 TYR A CA 1
ATOM 721 C C . TYR A 1 89 ? 9.201 1.255 4.902 1.00 94.94 89 TYR A C 1
ATOM 723 O O . TYR A 1 89 ? 9.525 1.585 6.033 1.00 94.94 89 TYR A O 1
ATOM 731 N N . TRP A 1 90 ? 8.085 0.569 4.644 1.00 94.44 90 TRP A N 1
ATOM 732 C CA . TRP A 1 90 ? 7.121 0.218 5.687 1.00 94.44 90 TRP A CA 1
ATOM 733 C C . TRP A 1 90 ? 7.611 -0.866 6.637 1.00 94.44 90 TRP A C 1
ATOM 735 O O . TRP A 1 90 ? 7.239 -0.815 7.800 1.00 94.44 90 TRP A O 1
ATOM 745 N N . ASN A 1 91 ? 8.483 -1.779 6.197 1.00 91.94 91 ASN A N 1
ATOM 746 C CA . ASN A 1 91 ? 9.107 -2.764 7.091 1.00 91.94 91 ASN A CA 1
ATOM 747 C C . ASN A 1 91 ? 9.894 -2.100 8.238 1.00 91.94 91 ASN A C 1
ATOM 749 O O . ASN A 1 91 ? 10.046 -2.698 9.294 1.00 91.94 91 ASN A O 1
ATOM 753 N N . ALA A 1 92 ? 10.386 -0.868 8.056 1.00 88.69 92 ALA A N 1
ATOM 754 C CA . ALA A 1 92 ? 11.047 -0.109 9.123 1.00 88.69 92 ALA A CA 1
ATOM 755 C C . ALA A 1 92 ? 10.073 0.471 10.173 1.00 88.69 92 ALA A C 1
ATOM 757 O O . ALA A 1 92 ? 10.525 1.019 11.174 1.00 88.69 92 ALA A O 1
ATOM 758 N N . TYR A 1 93 ? 8.763 0.381 9.926 1.00 85.25 93 TYR A N 1
ATOM 759 C CA . TYR A 1 93 ? 7.679 0.894 10.772 1.00 85.25 93 TYR A CA 1
ATOM 760 C C . TYR A 1 93 ? 6.630 -0.188 11.095 1.00 85.25 93 TYR A C 1
ATOM 762 O O . TYR A 1 93 ? 5.530 0.142 11.539 1.00 85.25 93 TYR A O 1
ATOM 770 N N . ASP A 1 94 ? 6.930 -1.453 10.794 1.00 76.31 94 ASP A N 1
ATOM 771 C CA . ASP A 1 94 ? 6.119 -2.603 11.190 1.00 76.31 94 ASP A CA 1
ATOM 772 C C . ASP A 1 94 ? 6.612 -3.037 12.581 1.00 76.31 94 ASP A C 1
ATOM 774 O O . ASP A 1 94 ? 7.680 -3.641 12.689 1.00 76.31 94 ASP A O 1
ATOM 778 N N . ASP A 1 95 ? 5.892 -2.618 13.629 1.00 57.34 95 ASP A N 1
ATOM 779 C CA . ASP A 1 95 ? 6.138 -3.007 15.031 1.00 57.34 95 ASP A CA 1
ATOM 780 C C . ASP A 1 95 ? 5.683 -4.454 15.311 1.00 57.34 95 ASP A C 1
ATOM 782 O O . ASP A 1 95 ? 4.537 -4.814 14.936 1.00 57.34 95 ASP A O 1
#

Organism: NCBI:txid73025